Protein AF-A0A957VWC4-F1 (afdb_monomer)

Radius of gyration: 24.37 Å; Cα contacts (8 Å, |Δi|>4): 18; chains: 1; bounding box: 44×32×62 Å

Structure (mmCIF, N/CA/C/O backbone):
data_AF-A0A957VWC4-F1
#
_entry.id   AF-A0A957VWC4-F1
#
loop_
_atom_site.group_PDB
_atom_site.id
_atom_site.type_symbol
_atom_site.label_atom_id
_atom_site.label_alt_id
_atom_site.label_comp_id
_atom_site.label_asym_id
_atom_site.label_entity_id
_atom_site.label_seq_id
_atom_site.pdbx_PDB_ins_code
_atom_site.Cartn_x
_atom_site.Cartn_y
_atom_site.Cartn_z
_atom_site.occupancy
_atom_site.B_iso_or_equiv
_atom_site.auth_seq_id
_atom_site.auth_comp_id
_atom_site.auth_asym_id
_atom_site.auth_atom_id
_atom_site.pdbx_PDB_model_num
ATOM 1 N N . HIS A 1 1 ? -11.813 6.220 -3.990 1.00 89.12 1 HIS A N 1
ATOM 2 C CA . HIS A 1 1 ? 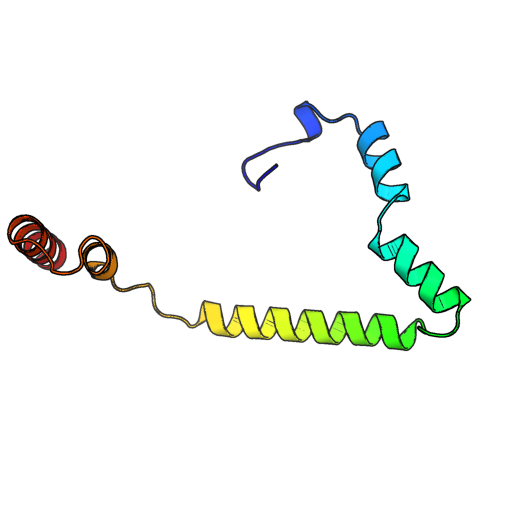-11.987 5.262 -5.106 1.00 89.12 1 HIS A CA 1
ATOM 3 C C . HIS A 1 1 ? -10.638 4.711 -5.579 1.00 89.12 1 HIS A C 1
ATOM 5 O O . HIS A 1 1 ? -10.445 3.503 -5.590 1.00 89.12 1 HIS A O 1
ATOM 11 N N . THR A 1 2 ? -9.685 5.585 -5.889 1.00 95.94 2 THR A N 1
ATOM 12 C CA . THR A 1 2 ? -8.234 5.326 -5.918 1.00 95.94 2 THR A CA 1
ATOM 13 C C . THR A 1 2 ? -7.542 6.529 -5.262 1.00 95.94 2 THR A C 1
ATOM 15 O O . THR A 1 2 ? -8.230 7.434 -4.790 1.00 95.94 2 THR A O 1
ATOM 18 N N . THR A 1 3 ? -6.210 6.579 -5.228 1.00 95.06 3 THR A N 1
ATOM 19 C CA . THR A 1 3 ? -5.457 7.743 -4.720 1.00 95.06 3 THR A CA 1
ATOM 20 C C . THR A 1 3 ? -5.618 9.011 -5.570 1.00 95.06 3 THR A C 1
ATOM 22 O O . THR A 1 3 ? -5.320 10.098 -5.090 1.00 95.06 3 THR A O 1
ATOM 25 N N . ALA A 1 4 ? -6.102 8.896 -6.813 1.00 97.12 4 ALA A N 1
ATOM 26 C CA . ALA A 1 4 ? -6.336 10.026 -7.721 1.00 97.12 4 ALA A CA 1
ATOM 27 C C . ALA A 1 4 ? -7.728 10.668 -7.562 1.00 97.12 4 ALA A C 1
ATOM 29 O O . ALA A 1 4 ? -8.088 11.579 -8.307 1.00 97.12 4 ALA A O 1
ATOM 30 N N . ASP A 1 5 ? -8.531 10.166 -6.630 1.00 96.62 5 ASP A N 1
ATOM 31 C CA . ASP A 1 5 ? -9.931 10.518 -6.458 1.00 96.62 5 ASP A CA 1
ATOM 32 C C . ASP A 1 5 ? -10.182 11.152 -5.083 1.00 96.62 5 ASP A C 1
ATOM 34 O O . ASP A 1 5 ? -9.527 10.821 -4.096 1.00 96.62 5 ASP A O 1
ATOM 38 N N . ASP A 1 6 ? -11.159 12.058 -5.033 1.00 96.00 6 ASP A N 1
ATOM 39 C CA . ASP A 1 6 ? -11.567 12.754 -3.817 1.00 96.00 6 ASP A CA 1
ATOM 40 C C . ASP A 1 6 ? -13.030 12.419 -3.483 1.00 96.00 6 ASP A C 1
ATOM 42 O O . ASP A 1 6 ? -13.947 13.044 -4.036 1.00 96.00 6 ASP A O 1
ATOM 46 N N . PRO A 1 7 ? -13.268 11.461 -2.566 1.00 94.25 7 PRO A N 1
ATOM 47 C CA . PRO A 1 7 ? -14.613 11.038 -2.205 1.00 94.25 7 PRO A CA 1
ATOM 48 C C . PRO A 1 7 ? -15.410 12.116 -1.469 1.00 94.25 7 PRO A C 1
ATOM 50 O O . PRO A 1 7 ? -16.638 12.066 -1.478 1.00 94.25 7 PRO A O 1
ATOM 53 N N . THR A 1 8 ? -14.765 13.132 -0.885 1.00 94.00 8 THR A N 1
ATOM 54 C CA . THR A 1 8 ? -15.476 14.191 -0.142 1.00 94.00 8 THR A CA 1
ATOM 55 C C . THR A 1 8 ? -16.383 15.037 -1.040 1.00 94.00 8 THR A C 1
ATOM 57 O O . THR A 1 8 ? -17.316 15.677 -0.557 1.00 94.00 8 THR A O 1
ATOM 60 N N . LYS A 1 9 ? -16.162 14.992 -2.360 1.00 95.81 9 LYS A N 1
ATOM 61 C CA . LYS A 1 9 ? -16.976 15.687 -3.364 1.00 95.81 9 LYS A CA 1
ATOM 62 C C . LYS A 1 9 ? -18.344 15.053 -3.601 1.00 95.81 9 LYS A C 1
ATOM 64 O O . LYS A 1 9 ? -19.232 15.730 -4.112 1.00 95.81 9 LYS A O 1
ATOM 69 N N . TYR A 1 10 ? -18.509 13.768 -3.296 1.00 94.06 10 TYR A N 1
ATOM 70 C CA . TYR A 1 10 ? -19.717 13.017 -3.655 1.00 94.06 10 TYR A CA 1
ATOM 71 C C . TYR A 1 10 ? -20.198 12.042 -2.576 1.00 94.06 10 TYR A C 1
ATOM 73 O O . TYR A 1 10 ? -21.289 11.493 -2.715 1.00 94.06 10 TYR A O 1
ATOM 81 N N . GLN A 1 11 ? -19.441 11.849 -1.494 1.00 94.50 11 GLN A N 1
ATOM 82 C CA . GLN A 1 11 ? -19.840 11.032 -0.355 1.00 94.50 11 GLN A CA 1
ATOM 83 C C . GLN A 1 11 ? -20.105 11.907 0.881 1.00 94.50 11 GLN A C 1
ATOM 85 O O . GLN A 1 11 ? -19.183 12.540 1.404 1.00 94.50 11 GLN A O 1
ATOM 90 N N . PRO A 1 12 ? -21.349 11.938 1.392 1.00 96.31 12 PRO A N 1
ATOM 91 C CA . PRO A 1 12 ? -21.676 12.678 2.603 1.00 96.31 12 PRO A CA 1
ATOM 92 C C . PRO A 1 12 ? -20.937 12.129 3.839 1.00 96.31 12 PRO A C 1
ATOM 94 O O . PRO A 1 12 ? -20.937 10.913 4.058 1.00 96.31 12 PRO A O 1
ATOM 97 N N . PRO A 1 13 ? -20.403 12.988 4.731 1.00 95.00 13 PRO A N 1
ATOM 98 C CA . PRO A 1 13 ? -19.720 12.543 5.951 1.00 95.00 13 PRO A CA 1
ATOM 99 C C . PRO A 1 13 ? -20.573 11.644 6.859 1.00 95.00 13 PRO A C 1
ATOM 101 O O . PRO A 1 13 ? -20.055 10.726 7.488 1.00 95.00 13 PRO A O 1
ATOM 104 N N . ALA A 1 14 ? -21.889 11.877 6.903 1.00 96.38 14 ALA A N 1
ATOM 105 C CA . ALA A 1 14 ? -22.817 11.075 7.700 1.00 96.38 14 ALA A CA 1
ATOM 106 C C . ALA A 1 14 ? -22.917 9.620 7.210 1.00 96.38 14 ALA A C 1
ATOM 108 O O . ALA A 1 14 ? -23.066 8.705 8.018 1.00 96.38 14 ALA A O 1
ATOM 109 N N . GLU A 1 15 ? -22.812 9.399 5.898 1.00 95.19 15 GLU A N 1
ATOM 110 C CA . GLU A 1 15 ? -22.813 8.053 5.327 1.00 95.19 15 GLU A CA 1
ATOM 111 C C . GLU A 1 15 ? -21.517 7.316 5.679 1.00 95.19 15 GLU A C 1
ATOM 113 O O . GLU A 1 15 ? -21.561 6.170 6.126 1.00 95.19 15 GLU A O 1
ATOM 118 N N . LEU A 1 16 ? -20.371 7.993 5.548 1.00 94.50 16 LEU A N 1
ATOM 119 C CA . LEU A 1 16 ? -19.071 7.438 5.927 1.00 94.50 16 LEU A CA 1
ATOM 120 C C . LEU A 1 16 ? -19.050 7.020 7.403 1.00 94.50 16 LEU A C 1
ATOM 122 O O . LEU A 1 16 ? -18.590 5.928 7.733 1.00 94.50 16 LEU A O 1
ATOM 126 N N . GLU A 1 17 ? -19.588 7.857 8.287 1.00 95.25 17 GLU A N 1
ATOM 127 C CA . GLU A 1 17 ? -19.640 7.561 9.718 1.00 95.25 17 GLU A CA 1
ATOM 128 C C . GLU A 1 17 ? -20.562 6.375 10.039 1.00 95.25 17 GLU A C 1
ATOM 130 O O . GLU A 1 17 ? -20.202 5.498 10.827 1.00 95.25 17 GLU A O 1
ATOM 135 N N . ALA A 1 18 ? -21.713 6.271 9.366 1.00 96.25 18 ALA A N 1
ATOM 136 C CA . ALA A 1 18 ? -22.599 5.117 9.508 1.00 96.25 18 ALA A CA 1
ATOM 137 C C . ALA A 1 18 ? -21.918 3.797 9.094 1.00 96.25 18 ALA A C 1
ATOM 139 O O . ALA A 1 18 ? -22.190 2.749 9.687 1.00 96.25 18 ALA A O 1
ATOM 140 N N . TRP A 1 19 ? -21.027 3.834 8.099 1.00 95.81 19 TRP A N 1
ATOM 141 C CA . TRP A 1 19 ? -20.249 2.669 7.674 1.00 95.81 19 TRP A CA 1
ATOM 142 C C . TRP A 1 19 ? -19.073 2.350 8.593 1.00 95.81 19 TRP A C 1
ATOM 144 O O . TRP A 1 19 ? -18.818 1.170 8.830 1.00 95.81 19 TRP A O 1
ATOM 154 N N . ARG A 1 20 ? -18.407 3.353 9.175 1.00 94.62 20 ARG A N 1
ATOM 155 C CA . ARG A 1 20 ? -17.343 3.134 10.174 1.00 94.62 20 ARG A CA 1
ATOM 156 C C . ARG A 1 20 ? -17.835 2.330 11.373 1.00 94.62 20 ARG A C 1
ATOM 158 O O . ARG A 1 20 ? -17.155 1.417 11.823 1.00 94.62 20 ARG A O 1
ATOM 165 N N . GLN A 1 21 ? -19.062 2.580 11.825 1.00 95.31 21 GLN A N 1
ATOM 166 C CA . GLN A 1 21 ? -19.691 1.807 12.906 1.00 95.31 21 GLN A CA 1
ATOM 167 C C . GLN A 1 21 ? -19.960 0.334 12.545 1.00 95.31 21 GLN A C 1
ATOM 169 O O . GLN A 1 21 ? -20.288 -0.473 13.416 1.00 95.31 21 GLN A O 1
ATOM 174 N N . ARG A 1 22 ? -19.856 -0.027 11.262 1.00 96.44 22 ARG A N 1
ATOM 175 C CA . ARG A 1 22 ? -20.075 -1.380 10.731 1.00 96.44 22 ARG A CA 1
ATOM 176 C C . ARG A 1 22 ? -18.774 -2.059 10.312 1.00 96.44 22 ARG A C 1
ATOM 178 O O . ARG A 1 22 ? -18.840 -3.074 9.620 1.00 96.44 22 ARG A O 1
ATOM 185 N N . ASP A 1 23 ? -17.627 -1.519 10.716 1.00 97.62 23 ASP A N 1
ATOM 186 C CA . ASP A 1 23 ? -16.320 -2.081 10.396 1.00 97.62 23 ASP A CA 1
ATOM 187 C C . ASP A 1 23 ? -16.247 -3.579 10.778 1.00 97.62 23 ASP A C 1
ATOM 189 O O . ASP A 1 23 ? -16.423 -3.935 11.954 1.00 97.62 23 ASP A O 1
ATOM 193 N N . PRO A 1 24 ? -16.016 -4.479 9.800 1.00 97.94 24 PRO A N 1
ATOM 194 C CA . PRO A 1 24 ? -15.936 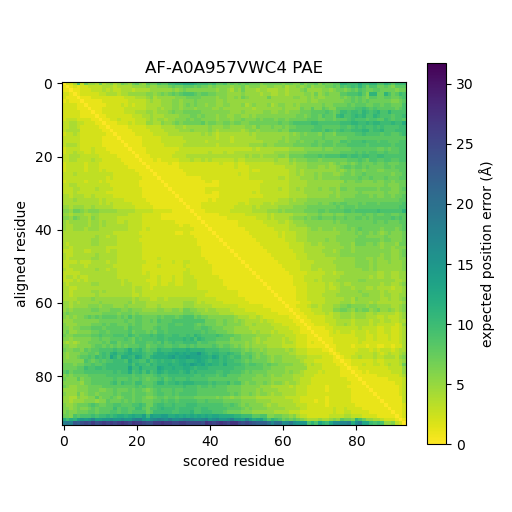-5.910 10.056 1.00 97.94 24 PRO A CA 1
ATOM 195 C C . PRO A 1 24 ? -14.769 -6.285 10.974 1.00 97.94 24 PRO A C 1
ATOM 197 O O . PRO A 1 24 ? -14.914 -7.242 11.738 1.00 97.94 24 PRO A O 1
ATOM 200 N N . ILE A 1 25 ? -13.656 -5.544 10.944 1.00 96.94 25 ILE A N 1
ATOM 201 C CA . ILE A 1 25 ? -12.475 -5.833 11.767 1.00 96.94 25 ILE 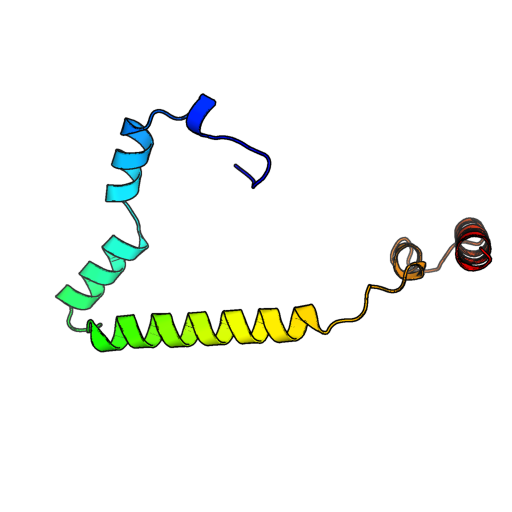A CA 1
ATOM 202 C C . ILE A 1 25 ? -12.818 -5.574 13.231 1.00 96.94 25 ILE A C 1
ATOM 204 O O . ILE A 1 25 ? -12.757 -6.492 14.051 1.00 96.94 25 ILE A O 1
ATOM 208 N N . THR A 1 26 ? -13.307 -4.372 13.546 1.00 96.38 26 THR A N 1
ATOM 209 C CA . THR A 1 26 ? -13.764 -4.018 14.899 1.00 96.38 26 THR A CA 1
ATOM 210 C C . THR A 1 26 ? -14.828 -4.994 15.417 1.00 96.38 26 THR A C 1
ATOM 212 O O . THR A 1 26 ? -14.767 -5.461 16.560 1.00 96.38 26 THR A O 1
ATOM 215 N N . ARG A 1 27 ? -15.804 -5.352 14.572 1.00 97.62 27 ARG A N 1
ATOM 216 C CA . ARG A 1 27 ? -16.877 -6.286 14.940 1.00 97.62 27 ARG A CA 1
ATOM 217 C C . ARG A 1 27 ? -16.348 -7.685 15.259 1.00 97.62 27 ARG A C 1
ATOM 219 O O . ARG A 1 27 ? -16.819 -8.306 16.213 1.00 97.62 27 ARG A O 1
ATOM 226 N N . TYR A 1 28 ? -15.415 -8.197 14.461 1.00 97.81 28 TYR A N 1
ATOM 227 C CA . TYR A 1 28 ? -14.871 -9.537 14.656 1.00 97.81 28 TYR A CA 1
ATOM 228 C C . TYR A 1 28 ? -13.899 -9.596 15.838 1.00 97.81 28 TYR A C 1
ATOM 230 O O . TYR A 1 28 ? -14.001 -10.518 16.645 1.00 97.81 28 TYR A O 1
ATOM 238 N N . ARG A 1 29 ? -13.061 -8.566 16.024 1.00 97.56 29 ARG A N 1
ATOM 239 C CA . ARG A 1 29 ? -12.211 -8.392 17.215 1.00 97.56 29 ARG A CA 1
ATOM 240 C C . ARG A 1 29 ? -13.033 -8.518 18.495 1.00 97.56 29 ARG A C 1
ATOM 242 O O . ARG A 1 29 ? -12.725 -9.346 19.349 1.00 97.56 29 ARG A O 1
ATOM 249 N N . LYS A 1 30 ? -14.138 -7.767 18.588 1.00 97.50 30 LYS A N 1
ATOM 250 C CA . LYS A 1 30 ? -15.049 -7.836 19.738 1.00 97.50 30 LYS A CA 1
ATOM 251 C C . LYS A 1 30 ? -15.613 -9.243 19.943 1.00 97.50 30 LYS A C 1
ATOM 253 O O . LYS A 1 30 ? -15.596 -9.747 21.059 1.00 97.50 30 LYS A O 1
ATOM 258 N N . PHE A 1 31 ? -16.074 -9.892 18.874 1.00 98.31 31 PHE A N 1
ATOM 259 C CA . PHE A 1 31 ? -16.575 -11.265 18.953 1.00 98.31 31 PHE A CA 1
ATOM 260 C C . PHE A 1 31 ? -15.526 -12.244 19.510 1.00 98.31 31 PHE A C 1
ATOM 262 O O . PHE A 1 31 ? -15.869 -13.094 20.331 1.00 98.31 31 PHE A O 1
ATOM 269 N N . LEU A 1 32 ? -14.263 -12.132 19.092 1.00 98.38 32 LEU A N 1
ATOM 270 C CA . LEU A 1 32 ? -13.181 -12.988 19.583 1.00 98.38 32 LEU A CA 1
ATOM 271 C C . LEU A 1 32 ? -12.853 -12.716 21.056 1.00 98.38 32 LEU A C 1
ATOM 273 O O . LEU A 1 32 ? -12.671 -13.663 21.822 1.00 98.38 32 LEU A O 1
ATOM 277 N N . MET A 1 33 ? -12.842 -11.447 21.466 1.00 97.88 33 MET A N 1
ATOM 278 C CA . MET A 1 33 ? -12.623 -11.043 22.860 1.00 97.88 33 MET A CA 1
ATOM 279 C C . MET A 1 33 ? -13.740 -11.525 23.786 1.00 97.88 33 MET A C 1
ATOM 281 O O . MET A 1 33 ? -13.461 -12.133 24.817 1.00 97.88 33 MET A O 1
ATOM 285 N N . ASP A 1 34 ? -15.002 -11.360 23.378 1.00 98.19 34 ASP A N 1
ATOM 286 C CA . ASP A 1 34 ? -16.175 -11.850 24.118 1.00 98.19 34 ASP A CA 1
ATOM 287 C C . ASP A 1 34 ? -16.144 -13.383 24.294 1.00 98.19 34 ASP A C 1
ATOM 289 O O . ASP A 1 34 ? -16.732 -13.935 25.224 1.00 98.19 34 ASP A O 1
ATOM 293 N N . ARG A 1 35 ? -15.446 -14.091 23.396 1.00 98.25 35 ARG A N 1
ATOM 294 C CA . ARG A 1 35 ? -15.230 -15.544 23.438 1.00 98.25 35 ARG A CA 1
ATOM 295 C C . ARG A 1 35 ? -13.923 -15.947 24.122 1.00 98.25 35 ARG A C 1
ATOM 297 O O . ARG A 1 35 ? -13.614 -17.137 24.142 1.00 98.25 35 ARG A O 1
ATOM 304 N N . THR A 1 36 ? -13.161 -15.002 24.674 1.00 97.62 36 THR A N 1
ATOM 305 C CA . THR A 1 36 ? -11.830 -15.221 25.274 1.00 97.62 36 THR A CA 1
ATOM 306 C C . THR A 1 36 ? -10.816 -15.870 24.319 1.00 97.62 36 THR A C 1
ATOM 308 O O . THR A 1 36 ? -9.883 -16.539 24.751 1.00 97.62 36 THR A O 1
ATOM 311 N N . LEU A 1 37 ? -11.007 -15.686 23.008 1.00 98.12 37 LEU A N 1
ATOM 312 C CA . LEU A 1 37 ? -10.135 -16.208 21.948 1.00 98.12 37 LEU A CA 1
ATOM 313 C C . LEU A 1 37 ? -9.040 -15.215 21.538 1.00 98.12 37 LEU A C 1
ATOM 315 O O . LEU A 1 37 ? -8.114 -15.594 20.829 1.00 98.12 37 LEU A O 1
ATOM 319 N N . LEU A 1 38 ? -9.169 -13.955 21.956 1.00 98.06 38 LEU A N 1
ATOM 320 C CA . LEU A 1 38 ? -8.226 -12.876 21.693 1.00 98.06 38 LEU A CA 1
ATOM 321 C C . LEU A 1 38 ? -8.121 -11.993 22.938 1.00 98.06 38 LEU A C 1
ATOM 323 O O . LEU A 1 38 ? -9.136 -11.668 23.558 1.00 98.06 38 LEU A O 1
ATOM 327 N N . THR A 1 39 ? -6.903 -11.595 23.283 1.00 98.19 39 THR A N 1
ATOM 328 C CA . THR A 1 39 ? -6.606 -10.589 24.313 1.00 98.19 39 THR A CA 1
ATOM 329 C C . THR A 1 39 ? -6.059 -9.319 23.666 1.00 98.19 39 THR A C 1
ATOM 331 O O . THR A 1 39 ? -5.545 -9.380 22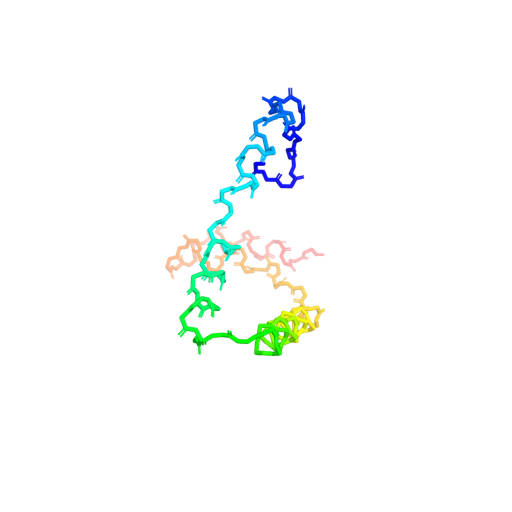.551 1.00 98.19 39 THR A O 1
ATOM 334 N N . ASP A 1 40 ? -6.124 -8.179 24.359 1.00 97.38 40 ASP A N 1
ATOM 335 C CA . ASP A 1 40 ? -5.542 -6.929 23.845 1.00 97.38 40 ASP A CA 1
ATOM 336 C C . ASP A 1 40 ? -4.039 -7.066 23.552 1.00 97.38 40 ASP A C 1
ATOM 338 O O . ASP A 1 40 ? -3.579 -6.581 22.530 1.00 97.38 40 ASP A O 1
ATOM 342 N N . ALA A 1 41 ? -3.291 -7.804 24.381 1.00 98.12 41 ALA A N 1
ATOM 343 C CA . ALA A 1 41 ? -1.862 -8.034 24.161 1.00 98.12 41 ALA A CA 1
ATOM 344 C C . ALA A 1 41 ? -1.577 -8.864 22.896 1.00 98.12 41 ALA A C 1
ATOM 346 O O . ALA A 1 41 ? -0.611 -8.601 22.190 1.00 98.12 41 ALA A O 1
ATOM 347 N N . GLN A 1 42 ? -2.415 -9.863 22.596 1.00 98.12 42 GLN A N 1
ATOM 348 C CA . GLN A 1 42 ? -2.285 -10.655 21.365 1.00 98.12 42 GLN A CA 1
ATOM 349 C C . GLN A 1 42 ? -2.647 -9.842 20.120 1.00 98.12 42 GLN A C 1
ATOM 351 O O . GLN A 1 42 ? -2.042 -10.028 19.070 1.00 98.12 42 GLN A O 1
ATOM 356 N N . ASP A 1 43 ? -3.641 -8.964 20.235 1.00 97.50 43 ASP A N 1
ATOM 357 C CA . ASP A 1 43 ? -4.046 -8.058 19.165 1.00 97.50 43 ASP A CA 1
ATOM 358 C C . ASP A 1 43 ? -2.944 -7.026 18.871 1.00 97.50 43 ASP A C 1
ATOM 360 O O . ASP A 1 43 ? -2.549 -6.860 17.722 1.00 97.50 43 ASP A O 1
ATOM 364 N N . GLU A 1 44 ? -2.373 -6.410 19.909 1.00 98.00 44 GLU A N 1
ATOM 365 C CA . GLU A 1 44 ? -1.235 -5.487 19.790 1.00 98.00 44 GLU A CA 1
ATOM 366 C C . GLU A 1 44 ? -0.007 -6.174 19.179 1.00 98.00 44 GLU A C 1
ATOM 368 O O . GLU A 1 44 ? 0.565 -5.669 18.214 1.00 98.00 44 GLU A O 1
ATOM 373 N N . GLN A 1 45 ? 0.335 -7.376 19.654 1.00 98.38 45 GLN A N 1
ATOM 374 C CA . GLN A 1 45 ? 1.434 -8.157 19.088 1.00 98.38 45 GLN A CA 1
ATOM 375 C C . GLN A 1 45 ? 1.220 -8.451 17.593 1.00 98.38 45 GLN A C 1
ATOM 377 O O . GLN A 1 45 ? 2.154 -8.326 16.806 1.00 98.38 45 GLN A O 1
ATOM 382 N N . LEU A 1 46 ? -0.001 -8.808 17.182 1.00 97.69 46 LEU A N 1
ATOM 383 C CA . LEU A 1 46 ? -0.316 -9.045 15.772 1.00 97.69 46 LEU A CA 1
ATOM 384 C C . LEU A 1 46 ? -0.121 -7.778 14.926 1.00 97.69 46 LEU A C 1
ATOM 386 O O . LEU A 1 46 ? 0.394 -7.853 13.812 1.00 97.69 46 LEU A O 1
ATOM 390 N N . HIS A 1 47 ? -0.519 -6.615 15.443 1.00 97.69 47 HIS A N 1
ATOM 391 C CA . HIS A 1 47 ? -0.290 -5.336 14.772 1.00 97.69 47 HIS A CA 1
ATOM 392 C C . HIS A 1 47 ? 1.207 -5.057 14.574 1.00 97.69 47 HIS A C 1
ATOM 394 O O . HIS A 1 47 ? 1.609 -4.656 13.479 1.00 97.69 47 HIS A O 1
ATOM 400 N N . ASP A 1 48 ? 2.029 -5.301 15.593 1.00 98.50 48 ASP A N 1
ATOM 401 C CA . ASP A 1 48 ? 3.481 -5.129 15.510 1.00 98.50 48 ASP A CA 1
ATOM 402 C C . ASP A 1 48 ? 4.121 -6.090 14.501 1.00 98.50 48 ASP A C 1
ATOM 404 O O . ASP A 1 48 ? 4.949 -5.671 13.688 1.00 98.50 48 ASP A O 1
ATOM 408 N N . GLU A 1 49 ? 3.706 -7.359 14.498 1.00 98.62 49 GLU A N 1
ATOM 409 C CA . GLU A 1 49 ? 4.178 -8.370 13.546 1.00 98.62 49 GLU A CA 1
ATOM 410 C C . GLU A 1 49 ? 3.863 -7.974 12.096 1.00 98.62 49 GLU A C 1
ATOM 412 O O . GLU A 1 49 ? 4.751 -7.997 11.240 1.00 98.62 49 GLU A O 1
ATOM 417 N N . VAL A 1 50 ? 2.629 -7.536 11.824 1.00 98.56 50 VAL A N 1
ATOM 418 C CA . VAL A 1 50 ? 2.209 -7.091 10.484 1.00 98.56 50 VAL A CA 1
ATOM 419 C C . VAL A 1 50 ? 2.958 -5.828 10.053 1.00 98.56 50 VAL A C 1
ATOM 421 O O . VAL A 1 50 ? 3.372 -5.718 8.898 1.00 98.56 50 VAL A O 1
ATOM 424 N N . ASN A 1 51 ? 3.169 -4.876 10.965 1.00 98.50 51 ASN A N 1
ATOM 425 C CA . ASN A 1 51 ? 3.937 -3.666 10.669 1.00 98.50 51 ASN A CA 1
ATOM 426 C C . ASN A 1 51 ? 5.402 -3.991 10.348 1.00 98.50 51 ASN A C 1
ATOM 428 O O . ASN A 1 51 ? 5.970 -3.410 9.421 1.00 98.50 51 ASN A O 1
ATOM 432 N N . ALA A 1 52 ? 6.005 -4.932 11.076 1.00 98.62 52 ALA A N 1
ATOM 433 C CA . ALA A 1 52 ? 7.365 -5.386 10.814 1.00 98.62 52 ALA A CA 1
ATOM 434 C C . ALA A 1 52 ? 7.477 -6.100 9.456 1.00 98.62 52 ALA A C 1
ATOM 436 O O . ALA A 1 52 ? 8.419 -5.835 8.707 1.00 98.62 52 ALA A O 1
ATOM 437 N N . GLU A 1 53 ? 6.510 -6.954 9.104 1.00 98.69 53 GLU A N 1
ATOM 438 C CA . GLU A 1 53 ? 6.449 -7.604 7.788 1.00 98.69 53 GLU A CA 1
ATOM 439 C C . GLU A 1 53 ? 6.325 -6.571 6.660 1.00 98.69 53 GLU A C 1
ATOM 441 O O . GLU A 1 53 ? 7.055 -6.634 5.668 1.00 98.69 53 GLU A O 1
ATOM 446 N N . PHE A 1 54 ? 5.445 -5.582 6.831 1.00 98.62 54 PHE A N 1
ATOM 447 C CA . PHE A 1 54 ? 5.266 -4.502 5.866 1.00 98.62 54 PHE A CA 1
ATOM 448 C C . PHE A 1 54 ? 6.548 -3.685 5.676 1.00 98.62 54 PHE A C 1
ATOM 450 O O . PHE A 1 54 ? 6.954 -3.445 4.537 1.00 98.62 54 PHE A O 1
ATOM 457 N N . GLN A 1 55 ? 7.214 -3.300 6.768 1.00 98.50 55 GLN A N 1
ATOM 458 C CA . GLN A 1 55 ? 8.464 -2.546 6.690 1.00 98.50 55 GLN A CA 1
ATOM 459 C C . GLN A 1 55 ? 9.562 -3.358 5.997 1.00 98.50 55 GLN A C 1
ATOM 461 O O . GLN A 1 55 ? 10.232 -2.838 5.112 1.00 98.50 55 GLN A O 1
ATOM 466 N N . ALA A 1 56 ? 9.698 -4.647 6.314 1.00 98.50 56 ALA A N 1
ATOM 467 C CA . ALA A 1 56 ? 10.668 -5.514 5.650 1.00 98.50 56 ALA A CA 1
ATOM 468 C C . ALA A 1 56 ? 10.399 -5.645 4.138 1.00 98.50 56 ALA A C 1
ATOM 470 O O . ALA A 1 56 ? 11.337 -5.676 3.339 1.00 98.50 56 ALA A O 1
ATOM 471 N N . ALA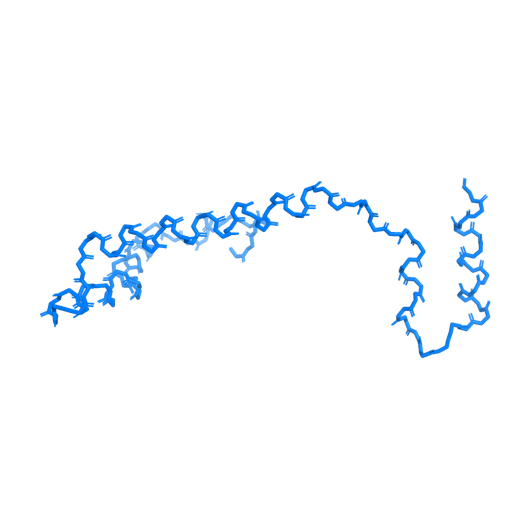 A 1 57 ? 9.127 -5.703 3.729 1.00 98.50 57 ALA A N 1
ATOM 472 C CA . ALA A 1 57 ? 8.748 -5.734 2.319 1.00 98.50 57 ALA A CA 1
ATOM 473 C C . ALA A 1 57 ? 9.062 -4.411 1.600 1.00 98.50 57 ALA A C 1
ATOM 475 O O . ALA A 1 57 ? 9.516 -4.432 0.453 1.00 98.50 57 ALA A O 1
ATOM 476 N N . LEU A 1 58 ? 8.853 -3.273 2.270 1.00 98.31 58 LEU A N 1
ATOM 477 C CA . LEU A 1 58 ? 9.247 -1.961 1.758 1.00 98.31 58 LEU A CA 1
ATOM 478 C C . LEU A 1 58 ? 10.763 -1.848 1.612 1.00 98.31 58 LEU A C 1
ATOM 480 O O . LEU A 1 58 ? 11.228 -1.516 0.526 1.00 98.31 58 LEU A O 1
ATOM 484 N N . ASP A 1 59 ? 11.525 -2.197 2.647 1.00 98.25 59 ASP A N 1
ATOM 485 C CA . ASP A 1 59 ? 12.990 -2.138 2.630 1.00 98.25 59 ASP A CA 1
ATOM 486 C C . ASP A 1 59 ? 13.561 -2.995 1.487 1.00 98.25 59 ASP A C 1
ATOM 488 O O . ASP A 1 59 ? 14.476 -2.579 0.774 1.00 98.25 59 ASP A O 1
ATOM 492 N N . LEU A 1 60 ? 12.986 -4.185 1.264 1.00 97.94 60 LEU A N 1
ATOM 493 C CA . LEU A 1 60 ? 13.349 -5.052 0.143 1.00 97.94 60 LEU A CA 1
ATOM 494 C C . LEU A 1 60 ? 13.050 -4.396 -1.209 1.00 97.94 60 LEU A C 1
ATOM 496 O O . LEU A 1 60 ? 13.845 -4.533 -2.137 1.00 97.94 60 LEU A O 1
ATOM 500 N N . TYR A 1 61 ? 11.906 -3.724 -1.337 1.00 97.06 61 TYR A N 1
ATOM 501 C CA . TYR A 1 61 ? 11.502 -3.053 -2.569 1.00 97.06 61 TYR A CA 1
ATOM 502 C C . TYR A 1 61 ? 12.369 -1.825 -2.875 1.00 97.06 61 TYR A C 1
ATOM 504 O O . TYR A 1 61 ? 12.759 -1.627 -4.024 1.00 97.06 61 TYR A O 1
ATOM 512 N N . GLU A 1 62 ? 12.704 -1.019 -1.868 1.00 96.94 62 GLU A N 1
ATOM 513 C CA . GLU A 1 62 ? 13.456 0.231 -2.034 1.00 96.94 62 GLU A CA 1
ATOM 514 C C . GLU A 1 62 ? 14.880 0.020 -2.558 1.00 96.94 62 GLU A C 1
ATOM 516 O O . GLU A 1 62 ? 15.421 0.885 -3.248 1.00 96.94 62 GLU A O 1
ATOM 521 N N . VAL A 1 63 ? 15.481 -1.138 -2.275 1.00 97.44 63 VAL A N 1
ATOM 522 C CA . VAL A 1 63 ? 16.816 -1.493 -2.778 1.00 97.44 63 VAL A CA 1
ATOM 523 C C . VAL A 1 63 ? 16.791 -2.161 -4.153 1.00 97.44 63 VAL A C 1
ATOM 525 O O . VAL A 1 63 ? 17.857 -2.450 -4.707 1.00 97.44 63 VAL A O 1
ATOM 528 N N . LEU A 1 64 ? 15.609 -2.432 -4.723 1.00 96.81 64 LEU A N 1
ATOM 529 C CA . LEU A 1 64 ? 15.525 -3.001 -6.063 1.00 96.81 64 LEU A CA 1
ATOM 530 C C . LEU A 1 64 ? 16.038 -1.986 -7.091 1.00 96.81 64 LEU A C 1
ATOM 532 O O . LEU A 1 64 ? 15.645 -0.817 -7.067 1.00 96.81 64 LEU A O 1
ATOM 536 N N . PRO A 1 65 ? 16.890 -2.415 -8.039 1.00 96.00 65 PRO A N 1
ATOM 537 C CA . PRO A 1 65 ? 17.262 -1.547 -9.138 1.00 96.00 65 PRO A CA 1
ATOM 538 C C . PRO A 1 65 ? 16.021 -1.220 -9.982 1.00 96.00 65 PRO A C 1
ATOM 540 O O . PRO 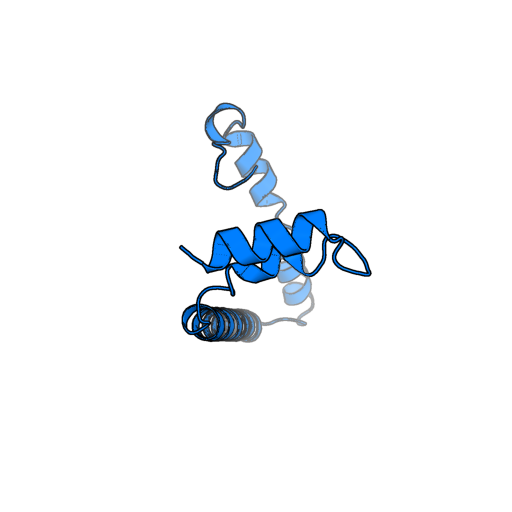A 1 65 ? 15.085 -2.028 -10.052 1.00 96.00 65 PRO A O 1
ATOM 543 N N . PRO A 1 66 ? 16.020 -0.074 -10.684 1.00 94.44 66 PRO A N 1
ATOM 544 C CA . PRO A 1 66 ? 15.016 0.201 -11.699 1.00 94.44 66 PRO A CA 1
ATOM 545 C C . PRO A 1 66 ? 14.880 -0.980 -12.673 1.00 94.44 66 PRO A C 1
ATOM 547 O O . PRO A 1 66 ? 15.884 -1.625 -12.998 1.00 94.44 66 PRO A O 1
ATOM 550 N N . PRO A 1 67 ? 13.659 -1.285 -13.146 1.00 92.69 67 PRO A N 1
ATOM 551 C CA . PRO A 1 67 ? 13.460 -2.379 -14.083 1.00 92.69 67 PRO A CA 1
ATOM 552 C C . PRO A 1 67 ? 14.241 -2.125 -15.375 1.00 92.69 67 PRO A C 1
ATOM 554 O O . PRO A 1 67 ? 14.336 -0.986 -15.830 1.00 92.69 67 PRO A O 1
ATOM 557 N N . ASP A 1 68 ? 14.750 -3.200 -15.981 1.00 93.75 68 ASP A N 1
ATOM 558 C CA . ASP A 1 68 ? 15.380 -3.138 -17.300 1.00 93.75 68 ASP A CA 1
ATOM 559 C C . ASP A 1 68 ? 14.403 -2.501 -18.313 1.00 93.75 68 ASP A C 1
ATOM 561 O O . ASP A 1 68 ? 13.326 -3.065 -18.552 1.00 93.75 68 ASP A O 1
ATOM 565 N N . PRO A 1 69 ? 14.755 -1.356 -18.928 1.00 92.31 69 PRO A N 1
ATOM 566 C CA . PRO A 1 69 ? 13.936 -0.705 -19.943 1.00 92.31 69 PRO A CA 1
ATOM 567 C C . PRO A 1 69 ? 13.592 -1.615 -21.134 1.00 92.31 69 PRO A C 1
ATOM 569 O O . PRO A 1 69 ? 12.555 -1.424 -21.774 1.00 92.31 69 PRO A O 1
ATOM 572 N N . ALA A 1 70 ? 14.421 -2.622 -21.432 1.00 93.19 70 ALA A N 1
ATOM 573 C CA . ALA A 1 70 ? 14.170 -3.598 -22.491 1.00 93.19 70 ALA A CA 1
ATOM 574 C C . ALA A 1 70 ? 13.013 -4.559 -22.169 1.00 93.19 70 ALA A C 1
ATOM 576 O O . ALA A 1 70 ? 12.429 -5.150 -23.080 1.00 93.19 70 ALA A O 1
ATOM 577 N N . ARG A 1 71 ? 12.641 -4.706 -20.892 1.00 93.19 71 ARG A N 1
ATOM 578 C CA . ARG A 1 71 ? 11.657 -5.702 -20.441 1.00 93.19 71 ARG A CA 1
ATOM 579 C C . ARG A 1 71 ? 10.266 -5.505 -21.045 1.00 93.19 71 ARG A C 1
ATOM 581 O O . ARG A 1 71 ? 9.490 -6.455 -21.133 1.00 93.19 71 ARG A O 1
ATOM 588 N N . GLN A 1 72 ? 9.949 -4.291 -21.495 1.00 92.62 72 GLN A N 1
ATOM 589 C CA . GLN A 1 72 ? 8.694 -3.984 -22.189 1.00 92.62 72 GLN A CA 1
ATOM 590 C C . GLN A 1 72 ? 8.486 -4.805 -23.479 1.00 92.62 72 GLN A C 1
ATOM 592 O O . GLN A 1 72 ? 7.346 -4.966 -23.907 1.00 92.62 72 GLN A O 1
ATOM 597 N N . PHE A 1 73 ? 9.559 -5.348 -24.074 1.00 94.81 73 PHE A N 1
ATOM 598 C CA . PHE A 1 73 ? 9.509 -6.150 -25.302 1.00 94.81 73 PHE A CA 1
ATOM 599 C C . PHE A 1 73 ? 9.389 -7.666 -25.048 1.00 94.81 73 PHE A C 1
ATOM 601 O O . PHE A 1 73 ? 8.985 -8.400 -25.946 1.00 94.81 73 PHE A O 1
ATOM 608 N N . ASP A 1 74 ? 9.728 -8.155 -23.852 1.00 92.38 74 ASP A N 1
ATOM 609 C CA . ASP A 1 74 ? 9.982 -9.587 -23.613 1.00 92.38 74 ASP A CA 1
ATOM 610 C C . ASP A 1 74 ? 8.716 -10.462 -23.585 1.00 92.38 74 ASP A C 1
ATOM 612 O O . ASP A 1 74 ? 8.784 -11.652 -23.879 1.00 92.38 74 ASP A O 1
ATOM 616 N N . TYR A 1 75 ? 7.561 -9.890 -23.226 1.00 92.00 75 TYR A N 1
ATOM 617 C CA . TYR A 1 75 ? 6.336 -10.653 -22.932 1.00 92.00 75 TYR A CA 1
ATOM 618 C C . TYR A 1 75 ? 5.150 -10.297 -23.838 1.00 92.00 75 TYR A C 1
ATOM 620 O O . TYR A 1 75 ? 4.009 -10.645 -23.537 1.00 92.00 75 TYR A O 1
ATOM 628 N N . THR A 1 76 ? 5.392 -9.591 -24.947 1.00 92.38 76 THR A N 1
ATOM 629 C CA . THR A 1 76 ? 4.331 -9.210 -25.897 1.00 92.38 76 THR A CA 1
ATOM 630 C C . THR A 1 76 ? 3.914 -10.376 -26.802 1.00 92.38 76 THR A C 1
ATOM 632 O O . THR A 1 76 ? 2.747 -10.482 -27.172 1.00 92.38 76 THR A O 1
ATOM 635 N N . TYR A 1 77 ? 4.854 -11.261 -27.147 1.00 93.44 77 TYR A N 1
ATOM 636 C CA . TYR A 1 77 ? 4.650 -12.451 -27.979 1.00 93.44 77 TYR A CA 1
ATOM 637 C C . TYR A 1 77 ? 5.468 -13.619 -27.420 1.00 93.44 77 TYR A C 1
ATOM 639 O O . TYR A 1 77 ? 6.447 -13.399 -26.714 1.00 93.44 77 TYR A O 1
ATOM 647 N N . ALA A 1 78 ? 5.100 -14.858 -27.767 1.00 94.00 78 ALA A N 1
ATOM 648 C CA . ALA A 1 78 ? 5.892 -16.038 -27.404 1.00 94.00 78 ALA A CA 1
ATOM 649 C C . ALA A 1 78 ? 7.312 -15.991 -28.002 1.00 94.00 78 ALA A C 1
ATOM 651 O O . ALA A 1 78 ? 8.273 -16.391 -27.354 1.00 94.00 78 ALA A O 1
ATOM 652 N N . GLU A 1 79 ? 7.430 -15.461 -29.221 1.00 94.38 79 GLU A N 1
ATOM 653 C CA . GLU A 1 79 ? 8.695 -15.148 -29.879 1.00 94.38 79 GLU A CA 1
ATOM 654 C C . GLU A 1 79 ? 8.658 -13.695 -30.342 1.00 94.38 79 GLU A C 1
ATOM 656 O O . GLU A 1 79 ? 7.663 -13.253 -30.921 1.00 94.38 79 GLU A O 1
ATOM 661 N N . LEU A 1 80 ? 9.735 -12.950 -30.094 1.00 95.69 80 LEU A N 1
ATOM 662 C CA . LEU A 1 80 ? 9.805 -11.531 -30.426 1.00 95.69 80 LEU A CA 1
ATOM 663 C C . LEU A 1 80 ? 9.825 -11.341 -31.956 1.00 95.69 80 LEU A C 1
ATOM 665 O O . LEU A 1 80 ? 10.818 -11.722 -32.582 1.00 95.69 80 LEU A O 1
ATOM 669 N N . PRO A 1 81 ? 8.792 -10.740 -32.584 1.00 96.38 81 PRO A N 1
ATOM 670 C CA . PRO A 1 81 ? 8.746 -10.586 -34.035 1.00 96.38 81 PRO A CA 1
ATOM 671 C C . PRO A 1 81 ? 9.840 -9.637 -34.552 1.00 96.38 81 PRO A C 1
ATOM 673 O O . PRO A 1 81 ? 10.216 -8.701 -33.838 1.00 96.38 81 PRO A O 1
ATOM 676 N N . PRO A 1 82 ? 10.295 -9.774 -35.813 1.00 96.81 82 PRO A N 1
ATOM 677 C CA . PRO A 1 82 ? 11.397 -8.972 -36.362 1.00 96.81 82 PRO A CA 1
ATOM 678 C C . PRO A 1 82 ? 11.199 -7.450 -36.281 1.00 96.81 82 PRO A C 1
ATOM 680 O O . PRO A 1 82 ? 12.156 -6.682 -36.210 1.00 96.81 82 PRO A O 1
ATOM 683 N N . GLN A 1 83 ? 9.954 -6.974 -36.316 1.00 95.56 83 GLN A N 1
ATOM 684 C CA . GLN A 1 83 ? 9.641 -5.551 -36.173 1.00 95.56 83 GLN A CA 1
ATOM 685 C C . GLN A 1 83 ? 9.925 -5.050 -34.751 1.00 95.56 83 GLN A C 1
ATOM 687 O O . GLN A 1 83 ? 10.503 -3.979 -34.601 1.00 95.56 83 GLN A O 1
ATOM 692 N N . LEU A 1 84 ? 9.562 -5.828 -33.726 1.00 95.50 84 LEU A N 1
ATOM 693 C CA . LEU A 1 84 ? 9.817 -5.476 -32.328 1.00 95.50 84 LEU A CA 1
ATOM 694 C C . LEU A 1 84 ? 11.279 -5.698 -31.931 1.00 95.50 84 LEU A C 1
ATOM 696 O O . LEU A 1 84 ? 11.785 -4.958 -31.096 1.00 95.50 84 LEU A O 1
ATOM 700 N N . GLN A 1 85 ? 11.976 -6.649 -32.563 1.00 95.31 85 GLN A N 1
ATOM 701 C CA . GLN A 1 85 ? 13.432 -6.785 -32.421 1.00 95.31 85 GLN A CA 1
ATOM 702 C C . GLN A 1 85 ? 14.142 -5.488 -32.830 1.00 95.31 85 GLN A C 1
ATOM 704 O O . GLN A 1 85 ? 14.900 -4.936 -32.040 1.00 95.31 85 GLN A O 1
ATOM 709 N N . ARG A 1 86 ? 13.809 -4.942 -34.010 1.00 95.94 86 ARG A N 1
ATOM 710 C CA . ARG A 1 86 ? 14.371 -3.663 -34.478 1.00 95.94 86 ARG A CA 1
ATOM 711 C C . ARG A 1 86 ? 14.038 -2.494 -33.551 1.00 95.94 86 ARG A C 1
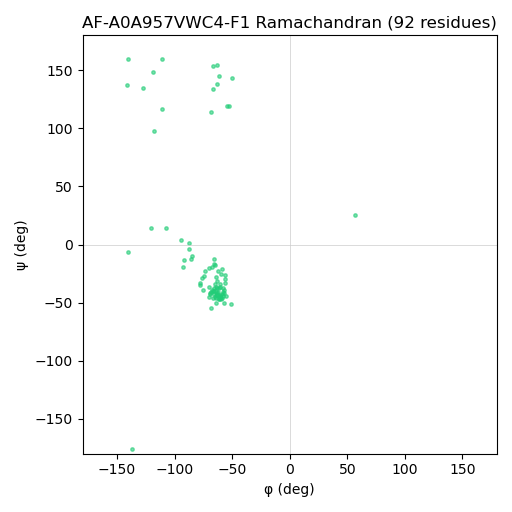ATOM 713 O O . ARG A 1 86 ? 14.922 -1.716 -33.227 1.00 95.94 86 ARG A O 1
ATOM 720 N N . GLN A 1 87 ? 12.795 -2.395 -33.075 1.00 95.94 87 GLN A N 1
ATOM 721 C CA . GLN A 1 87 ? 12.408 -1.342 -32.124 1.00 95.94 87 GLN A CA 1
ATOM 722 C C . GLN A 1 87 ? 13.159 -1.451 -30.792 1.00 95.94 87 GLN A C 1
ATOM 724 O O . GLN A 1 87 ? 13.540 -0.432 -30.224 1.00 95.94 87 GLN A O 1
ATOM 729 N N . ARG A 1 88 ? 13.398 -2.674 -30.303 1.00 95.12 88 ARG A N 1
ATOM 730 C CA . ARG A 1 88 ? 14.200 -2.916 -29.099 1.00 95.12 88 ARG A CA 1
ATOM 731 C C . ARG A 1 88 ? 15.648 -2.474 -29.297 1.00 95.12 88 ARG A C 1
ATOM 733 O O . ARG A 1 88 ? 16.196 -1.818 -28.418 1.00 95.12 88 ARG A O 1
ATOM 7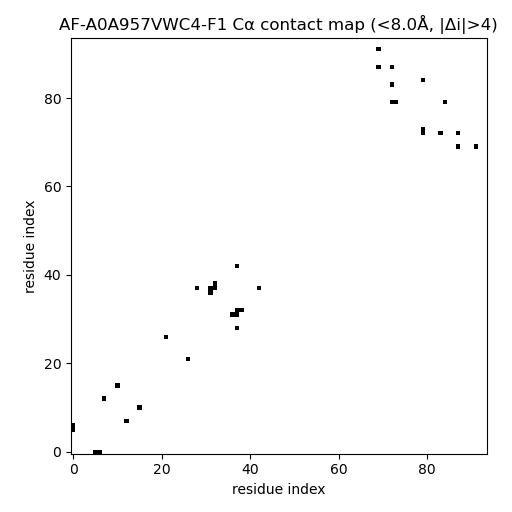40 N N . GLU A 1 89 ? 16.255 -2.829 -30.427 1.00 94.88 89 GLU A N 1
ATOM 741 C CA . GLU A 1 89 ? 17.623 -2.423 -30.771 1.00 94.88 89 GLU A CA 1
ATOM 742 C C . GLU A 1 89 ? 17.748 -0.899 -30.886 1.00 94.88 89 GLU A C 1
ATOM 744 O O . GLU A 1 89 ? 18.651 -0.318 -30.290 1.00 94.88 89 GLU A O 1
ATOM 749 N N . GLU A 1 90 ? 16.815 -0.245 -31.585 1.00 95.56 90 GLU A N 1
ATOM 750 C CA . GLU A 1 90 ? 16.771 1.217 -31.698 1.00 95.56 90 GLU A CA 1
ATOM 751 C C . GLU A 1 90 ? 16.604 1.885 -30.325 1.00 95.56 90 GLU A C 1
ATOM 753 O O . GLU A 1 90 ? 17.332 2.822 -30.019 1.00 95.56 90 GLU A O 1
ATOM 758 N N . PHE A 1 91 ? 15.701 1.385 -29.473 1.00 95.06 91 PHE A N 1
ATOM 759 C CA . PHE A 1 91 ? 15.444 1.934 -28.136 1.00 95.06 91 PHE A CA 1
ATOM 760 C C . PHE A 1 91 ? 16.647 1.826 -27.186 1.00 95.06 91 PHE A C 1
ATOM 762 O O . PHE A 1 91 ? 16.865 2.731 -26.389 1.00 95.06 91 PHE A O 1
ATOM 769 N N . LEU A 1 92 ? 17.421 0.739 -27.266 1.00 93.19 92 LEU A N 1
ATOM 770 C CA . LEU A 1 92 ? 18.603 0.515 -26.421 1.00 93.19 92 LEU A CA 1
ATOM 771 C C . LEU A 1 92 ? 19.888 1.155 -26.969 1.00 93.19 92 LEU A C 1
ATOM 773 O O . LEU A 1 92 ? 20.895 1.187 -26.264 1.00 93.19 92 LEU A O 1
ATOM 777 N N . GLY A 1 93 ? 19.881 1.601 -28.228 1.00 89.06 93 GLY A N 1
ATOM 778 C CA . GLY A 1 93 ? 21.024 2.244 -28.881 1.00 89.06 93 GLY A CA 1
ATOM 779 C C . GLY A 1 93 ? 21.152 3.753 -28.631 1.00 89.06 93 GLY A C 1
ATOM 780 O O . GLY A 1 93 ? 22.172 4.326 -29.017 1.00 89.06 93 GLY A O 1
ATOM 781 N N . PHE A 1 94 ? 20.141 4.383 -28.025 1.00 59.22 94 PHE A N 1
ATOM 782 C CA . PHE A 1 94 ? 20.169 5.771 -27.541 1.00 59.22 94 PHE A CA 1
ATOM 783 C C . PHE A 1 94 ? 20.690 5.850 -26.103 1.00 59.22 94 PHE A C 1
ATOM 785 O O . PHE A 1 94 ? 21.383 6.850 -25.804 1.00 59.22 94 PHE A O 1
#

pLDDT: mean 95.72, std 4.33, range [59.22, 98.69]

Foldseek 3Di:
DDPVDDCVVPDDPVNVVVVVVVDPVVVVQVVCVVVVNDDPVNVVVVVVVVVVVVVVVVVVVVPDDDDDPLVVQVPPDPDRDPVSVVVSVVVVVD

Mean predicted aligned error: 4.9 Å

Secondary structure (DSSP, 8-state):
--TT--GGGTS-HHHHHHHHTT-HHHHHHHHHHHTTS--HHHHHHHHHHHHHHHHHHHHHHHTSPPPPGGGGGTTSSSS--HHHHHHHHHHH--

Nearest PDB structures (foldseek):
  1umc-assembly1_C  TM=9.631E-01  e=1.281E-04  Thermus thermophilus
  1w85-assembly2_G  TM=8.948E-01  e=2.940E-03  Geobacillus stearothermophilus
  1olu-assembly1_A-2  TM=9.470E-01  e=2.871E-02  Homo sapiens
  1ols-assembly1_A-2  TM=8.644E-01  e=1.312E-02  Homo sapiens
  1w85-assembly1_A  TM=8.538E-01  e=1.312E-02  Geobacillus stearothermophilus

Solvent-accessible surface area (backbone atoms only — not comparable to full-atom values): 5880 Å² total; per-residue (Å²): 126,54,94,93,50,69,55,78,83,80,49,59,69,70,59,55,53,60,48,59,79,60,40,65,64,64,55,48,52,50,54,34,38,80,67,72,74,47,51,72,70,58,52,52,50,50,52,52,53,52,52,51,53,52,49,53,53,46,58,57,53,72,72,52,74,82,77,65,83,69,58,78,60,67,78,79,44,100,64,74,50,75,70,57,49,51,52,51,53,58,66,73,72,112

Sequence (94 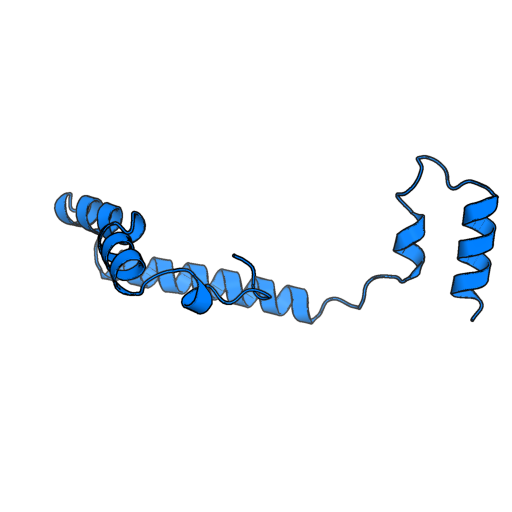aa):
HTTADDPTKYQPPAELEAWRQRDPITRYRKFLMDRTLLTDAQDEQLHDEVNAEFQAALDLYEVLPPPDPARQFDYTYAELPPQLQRQREEFLGF